Protein AF-A0A2W7N4R0-F1 (afdb_monomer)

Mean predicted aligned error: 13.84 Å

Solvent-accessible surface area (backbone atoms only — not comparable to full-atom values): 6920 Å² total; per-residue (Å²): 127,80,86,48,73,63,59,55,52,50,55,52,49,52,53,50,48,49,53,24,63,75,70,67,38,60,69,59,43,64,65,44,50,66,56,48,55,58,48,57,78,65,52,64,70,90,79,54,52,76,67,49,52,50,51,49,51,55,55,49,53,55,47,51,55,51,50,55,51,50,53,52,52,49,51,54,50,51,55,49,51,51,52,60,72,70,47,79,82,48,76,46,71,45,98,85,72,46,88,44,80,56,71,93,65,86,82,79,82,78,84,84,128

InterPro domains:
  IPR036679 FlgN-like superfamily [SSF140566] (7-67)

Secondary structure (DSSP, 8-state):
----HHHHHHHHHHHHHHHHHHHT-HHHHHHHHHHHHHHHTT--GGG--HHHHHHHHHHHHHHHHHHHHHHHHHHHHHHHHHHHHT---EEEEPTTS-EEEE-----------

Radius of gyration: 26.39 Å; Cα contacts (8 Å, |Δi|>4): 56; chains: 1; bounding box: 69×20×72 Å

Foldseek 3Di:
DWPDPLLVVLLVLLVQLVVCLVVVVVVSNVVSVVVNVVSVVVDDPVPDDPVSVVSVVVSVVVSVVSVVVSVVVVVVVVVVVVVVVQPDQPFDQDPVRDTDGDDPDPDPDDDDD

Organism: NCBI:txid568105

Nearest PDB structures (foldseek):
  3h3m-assembly1_A  TM=7.647E-01  e=1.331E+00  Bordetella bronchiseptica
  3a7m-assembly1_B  TM=7.415E-01  e=1.517E+00  Salmonella enterica subsp. enterica serovar Typhimurium

pLDDT: mean 72.8, std 12.72, range [41.0, 86.0]

Sequence (113 aa):
MPNDPILKRFLALLEAERAALRRGDLDMLNRLGPKKDSLAGKLDIEGLDRSDLAALDHATRRNQALLESAKTGLAAARDRIARIKAGAPMRTYSAQGAREDITTGRSTVQRRA

Structure (mmCIF, N/CA/C/O backbone):
data_AF-A0A2W7N4R0-F1
#
_entry.id   AF-A0A2W7N4R0-F1
#
loop_
_atom_site.group_PDB
_atom_site.id
_atom_site.type_symbol
_atom_site.label_atom_id
_atom_site.label_alt_id
_atom_site.label_comp_id
_atom_site.label_asym_id
_atom_site.label_entity_id
_atom_site.label_seq_id
_atom_site.pdbx_PDB_ins_code
_atom_site.Cartn_x
_atom_site.Cartn_y
_atom_site.Cartn_z
_atom_site.occupancy
_atom_site.B_iso_or_equiv
_atom_site.auth_seq_id
_atom_site.auth_comp_id
_atom_site.auth_asym_id
_atom_site.auth_atom_id
_atom_site.pdbx_PDB_model_num
ATO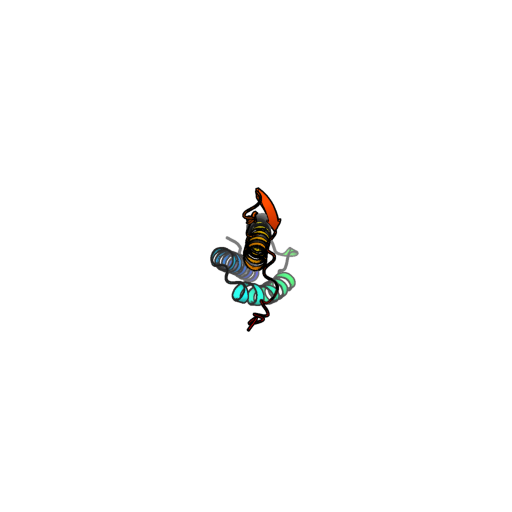M 1 N N . MET A 1 1 ? 16.107 8.982 -17.731 1.00 47.62 1 MET A N 1
ATOM 2 C CA . MET A 1 1 ? 14.687 8.616 -17.534 1.00 47.62 1 MET A CA 1
ATOM 3 C C . MET A 1 1 ? 14.575 7.139 -17.850 1.00 47.62 1 MET A C 1
ATOM 5 O O . MET A 1 1 ? 15.171 6.769 -18.855 1.00 47.62 1 MET A O 1
ATOM 9 N N . PRO A 1 2 ? 13.883 6.333 -17.026 1.00 50.94 2 PRO A N 1
ATOM 10 C CA . PRO A 1 2 ? 13.791 4.887 -17.223 1.00 50.94 2 PRO A CA 1
ATOM 11 C C . PRO A 1 2 ? 13.256 4.595 -18.625 1.00 50.94 2 PRO A C 1
ATOM 13 O O . PRO A 1 2 ? 12.162 5.052 -18.970 1.00 50.94 2 PRO A O 1
ATOM 16 N N . ASN A 1 3 ? 14.055 3.913 -19.446 1.00 61.53 3 ASN A N 1
ATOM 17 C CA . ASN A 1 3 ? 13.734 3.651 -20.853 1.00 61.53 3 ASN A CA 1
ATOM 18 C C . ASN A 1 3 ? 12.843 2.403 -21.017 1.00 61.53 3 ASN A C 1
ATOM 20 O O . ASN A 1 3 ? 12.331 2.143 -22.104 1.00 61.53 3 ASN A O 1
ATOM 24 N N . ASP A 1 4 ? 12.615 1.659 -19.928 1.00 73.31 4 ASP A N 1
ATOM 25 C CA . ASP A 1 4 ? 11.748 0.486 -19.907 1.00 73.31 4 ASP A CA 1
ATOM 26 C C . ASP A 1 4 ? 10.264 0.874 -19.663 1.00 73.31 4 ASP A C 1
ATOM 28 O O . ASP A 1 4 ? 9.902 1.399 -18.595 1.00 73.31 4 ASP A O 1
ATOM 32 N N . PRO A 1 5 ? 9.355 0.617 -20.630 1.00 79.25 5 PRO A N 1
ATOM 33 C CA . PRO A 1 5 ? 7.923 0.871 -20.476 1.00 79.25 5 PRO A CA 1
ATOM 34 C C . PRO A 1 5 ? 7.266 0.048 -19.355 1.00 79.25 5 PRO A C 1
ATOM 36 O O . PRO A 1 5 ? 6.231 0.470 -18.821 1.00 79.25 5 PRO A O 1
ATOM 39 N N . ILE A 1 6 ? 7.833 -1.103 -18.985 1.00 78.69 6 ILE A N 1
ATOM 40 C CA . ILE A 1 6 ? 7.345 -1.955 -17.894 1.00 78.69 6 ILE A CA 1
ATOM 41 C C . ILE A 1 6 ? 7.680 -1.308 -16.551 1.00 78.69 6 ILE A C 1
ATOM 43 O O . ILE A 1 6 ? 6.777 -1.120 -15.730 1.00 78.69 6 ILE A O 1
ATOM 47 N N . LEU A 1 7 ? 8.921 -0.851 -16.366 1.00 77.19 7 LEU A N 1
ATOM 48 C CA . LEU A 1 7 ? 9.328 -0.106 -15.174 1.00 77.19 7 LEU A CA 1
ATOM 49 C C . LEU A 1 7 ? 8.471 1.149 -14.961 1.00 77.19 7 LEU A C 1
ATOM 51 O O . LEU A 1 7 ? 7.982 1.399 -13.857 1.00 77.19 7 LEU A O 1
ATOM 55 N N . LYS A 1 8 ? 8.200 1.917 -16.023 1.00 82.00 8 LYS A N 1
ATOM 56 C CA . LYS A 1 8 ? 7.340 3.109 -15.930 1.00 82.00 8 LYS A CA 1
ATOM 57 C C . LYS A 1 8 ? 5.920 2.769 -15.462 1.00 82.00 8 LYS A C 1
ATOM 59 O O . LYS A 1 8 ? 5.343 3.500 -14.654 1.00 82.00 8 LYS A O 1
ATOM 64 N N . ARG A 1 9 ? 5.349 1.659 -15.944 1.00 81.38 9 ARG A N 1
ATOM 65 C CA . ARG A 1 9 ? 4.031 1.168 -15.501 1.00 81.38 9 ARG A CA 1
ATOM 66 C C . ARG A 1 9 ? 4.057 0.695 -14.052 1.00 81.38 9 ARG A C 1
ATOM 68 O O . ARG A 1 9 ? 3.101 0.958 -13.327 1.00 81.38 9 ARG A O 1
ATOM 75 N N . PHE A 1 10 ? 5.139 0.051 -13.625 1.00 80.88 10 PHE A N 1
ATOM 76 C CA . PHE A 1 10 ? 5.309 -0.382 -12.241 1.00 80.88 10 PHE A CA 1
ATOM 77 C C . PHE A 1 10 ? 5.381 0.813 -11.280 1.00 80.88 10 PHE A C 1
ATOM 79 O O . PHE A 1 10 ? 4.646 0.860 -10.297 1.00 80.88 10 PHE A O 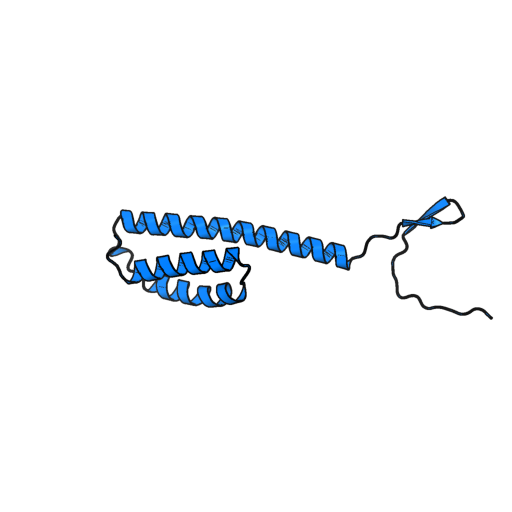1
ATOM 86 N N . LEU A 1 11 ? 6.171 1.839 -11.612 1.00 82.81 11 LEU A N 1
ATOM 87 C CA . LEU A 1 11 ? 6.257 3.075 -10.826 1.00 82.81 11 LEU A CA 1
ATOM 88 C C . LEU A 1 11 ? 4.908 3.808 -10.742 1.00 82.81 11 LEU A C 1
ATOM 90 O O . LEU A 1 11 ? 4.522 4.275 -9.671 1.00 82.81 11 LEU A O 1
ATOM 94 N N . ALA A 1 12 ? 4.151 3.864 -11.842 1.00 85.44 12 ALA A N 1
ATOM 95 C CA . ALA A 1 12 ? 2.808 4.446 -11.837 1.00 85.44 12 ALA A CA 1
ATOM 96 C C . ALA A 1 12 ? 1.836 3.665 -10.933 1.00 85.44 12 ALA A C 1
ATOM 98 O O . ALA A 1 12 ? 1.005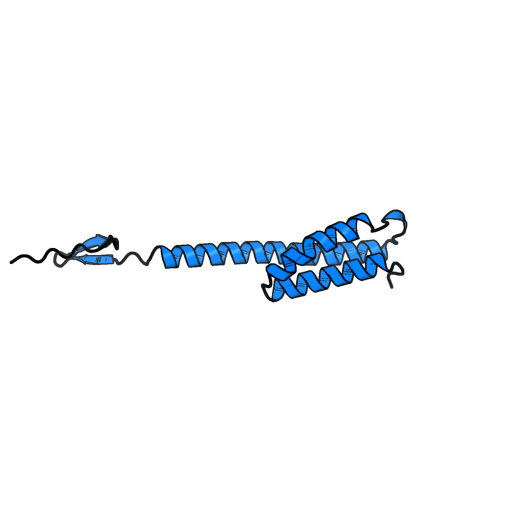 4.264 -10.249 1.00 85.44 12 ALA A O 1
ATOM 99 N N . LEU A 1 13 ? 1.958 2.334 -10.894 1.00 84.94 13 LEU A N 1
ATOM 100 C CA . LEU A 1 13 ? 1.164 1.487 -10.008 1.00 84.94 13 LEU A CA 1
ATOM 101 C C . LEU A 1 13 ? 1.498 1.745 -8.530 1.00 84.94 13 LEU A C 1
ATOM 103 O O . LEU A 1 13 ? 0.586 1.826 -7.708 1.00 84.94 13 LEU A O 1
ATOM 107 N N . LEU A 1 14 ? 2.779 1.938 -8.203 1.00 82.00 14 LEU A N 1
ATOM 108 C CA . LEU A 1 14 ? 3.217 2.288 -6.849 1.00 82.00 14 LEU A CA 1
ATOM 109 C C . LEU A 1 14 ? 2.674 3.655 -6.400 1.00 82.00 14 LEU A C 1
ATOM 111 O O . LEU A 1 14 ? 2.250 3.795 -5.253 1.00 82.00 14 LEU A O 1
ATOM 115 N N . GLU A 1 15 ? 2.613 4.653 -7.284 1.00 83.75 15 GLU A N 1
ATOM 116 C CA . GLU A 1 15 ? 1.991 5.942 -6.941 1.00 83.75 15 GLU A CA 1
ATOM 117 C C . GLU A 1 15 ? 0.460 5.839 -6.793 1.00 83.75 15 GLU A C 1
ATOM 119 O O . GLU A 1 15 ? -0.123 6.489 -5.921 1.00 83.75 15 GLU A O 1
ATOM 124 N N . ALA A 1 16 ? -0.207 4.975 -7.566 1.00 81.56 16 ALA A N 1
ATOM 125 C CA . ALA A 1 16 ? -1.634 4.699 -7.385 1.00 81.56 16 ALA A CA 1
ATOM 126 C C . ALA A 1 16 ? -1.928 4.013 -6.035 1.00 81.56 16 ALA A C 1
ATOM 128 O O . ALA A 1 16 ? -2.874 4.394 -5.343 1.00 81.56 16 ALA A O 1
ATOM 129 N N . GLU A 1 17 ? -1.089 3.055 -5.626 1.00 80.62 17 GLU A N 1
ATOM 130 C CA . GLU A 1 17 ? -1.150 2.395 -4.311 1.00 80.62 17 GLU A CA 1
ATOM 131 C C . GLU A 1 17 ? -1.002 3.418 -3.180 1.00 80.62 17 GLU A C 1
ATOM 133 O O . GLU A 1 17 ? -1.784 3.436 -2.227 1.00 80.62 17 GLU A O 1
ATOM 138 N N . ARG A 1 18 ? -0.062 4.355 -3.326 1.00 81.12 18 ARG A N 1
ATOM 139 C CA . ARG A 1 18 ? 0.137 5.439 -2.364 1.00 81.12 18 ARG A CA 1
ATOM 140 C C . ARG A 1 18 ? -1.079 6.357 -2.252 1.00 81.12 18 ARG A C 1
ATOM 142 O O . ARG A 1 18 ? -1.457 6.747 -1.144 1.00 81.12 18 ARG A O 1
ATOM 149 N N . ALA A 1 19 ? -1.685 6.729 -3.377 1.00 81.38 19 ALA A N 1
ATOM 150 C CA . ALA A 1 19 ? -2.884 7.559 -3.381 1.00 81.38 19 ALA A CA 1
ATOM 151 C C . ALA A 1 19 ? -4.063 6.854 -2.688 1.00 81.38 19 ALA A C 1
ATOM 153 O O . ALA A 1 19 ? -4.761 7.489 -1.895 1.00 81.38 19 ALA A O 1
ATOM 154 N N . ALA A 1 20 ? -4.240 5.552 -2.930 1.00 79.62 20 ALA A N 1
ATOM 155 C CA . ALA A 1 20 ? -5.269 4.739 -2.287 1.00 79.62 20 ALA A CA 1
ATOM 156 C C . ALA A 1 20 ? -5.038 4.605 -0.771 1.00 79.62 20 ALA A C 1
ATOM 158 O O . ALA A 1 20 ? -5.955 4.865 0.008 1.00 79.62 20 ALA A O 1
ATOM 159 N N . LEU A 1 21 ? -3.799 4.327 -0.336 1.00 78.19 21 LEU A N 1
ATOM 160 C CA . LEU A 1 21 ? -3.428 4.283 1.087 1.00 78.19 21 LEU A CA 1
ATOM 161 C C . LEU A 1 21 ? -3.728 5.603 1.803 1.00 78.19 21 LEU A C 1
ATOM 163 O O . LEU A 1 21 ? -4.293 5.598 2.893 1.00 78.19 21 LEU A O 1
ATOM 167 N N . ARG A 1 22 ? -3.403 6.747 1.185 1.00 80.19 22 ARG A N 1
ATOM 168 C CA . ARG A 1 22 ? -3.691 8.069 1.770 1.00 80.19 22 ARG A CA 1
ATOM 169 C C . ARG A 1 22 ? -5.184 8.377 1.872 1.00 80.19 22 ARG A C 1
ATOM 171 O O . ARG A 1 22 ? -5.568 9.154 2.740 1.00 80.19 22 ARG A O 1
ATOM 178 N N . ARG A 1 23 ? -6.005 7.821 0.980 1.00 81.25 23 ARG A N 1
ATOM 179 C CA . ARG A 1 23 ? -7.466 8.003 0.973 1.00 81.25 23 ARG A CA 1
ATOM 180 C C . ARG A 1 23 ? -8.203 6.976 1.834 1.00 81.25 23 ARG A C 1
ATOM 182 O O . ARG A 1 23 ? -9.393 7.148 2.064 1.00 81.25 23 ARG A O 1
ATOM 189 N N . GLY A 1 24 ? -7.515 5.932 2.303 1.00 78.06 24 GLY A N 1
ATOM 190 C CA . GLY A 1 24 ? -8.142 4.808 2.997 1.00 78.06 24 GLY A CA 1
ATOM 191 C C . GLY A 1 24 ? -8.975 3.910 2.075 1.00 78.06 24 GLY A C 1
ATOM 192 O O . GLY A 1 24 ? -9.858 3.205 2.555 1.00 78.06 24 GLY A O 1
ATOM 193 N N . ASP A 1 25 ? -8.717 3.931 0.764 1.00 82.12 25 ASP A N 1
ATOM 194 C CA . ASP A 1 25 ? -9.446 3.133 -0.228 1.00 82.12 25 ASP A CA 1
ATOM 195 C C . ASP A 1 25 ? -8.886 1.700 -0.283 1.00 82.12 25 ASP A C 1
ATOM 197 O O . ASP A 1 25 ? -8.010 1.361 -1.086 1.00 82.12 25 ASP A O 1
ATOM 201 N N . LEU A 1 26 ? -9.361 0.864 0.643 1.00 78.31 26 LEU A N 1
ATOM 202 C CA . LEU A 1 26 ? -8.923 -0.528 0.786 1.00 78.31 26 LEU A CA 1
ATOM 203 C C . LEU A 1 26 ? -9.358 -1.409 -0.396 1.00 78.31 26 LEU A C 1
ATOM 205 O O . LEU A 1 26 ? -8.643 -2.347 -0.755 1.00 78.31 26 LEU A O 1
ATOM 209 N N . ASP A 1 27 ? -10.482 -1.088 -1.037 1.00 78.88 27 ASP A N 1
ATOM 210 C CA . ASP A 1 27 ? -10.974 -1.817 -2.209 1.00 78.88 27 ASP A CA 1
ATOM 211 C C . ASP A 1 27 ? -10.057 -1.604 -3.412 1.00 78.88 27 ASP A C 1
ATOM 213 O O . ASP A 1 27 ? -9.711 -2.550 -4.130 1.00 78.88 27 ASP A O 1
ATOM 217 N N . MET A 1 28 ? -9.609 -0.364 -3.622 1.00 79.38 28 MET A N 1
ATOM 218 C CA . MET A 1 28 ? -8.619 -0.057 -4.644 1.00 79.38 28 MET A CA 1
ATOM 219 C C . MET A 1 28 ? -7.289 -0.759 -4.356 1.00 79.38 28 MET A C 1
ATOM 221 O O . MET A 1 28 ? -6.702 -1.317 -5.282 1.00 79.38 28 MET A O 1
ATOM 225 N N . LEU A 1 29 ? -6.847 -0.825 -3.095 1.00 78.00 29 LEU A N 1
ATOM 226 C CA . LEU A 1 29 ? -5.634 -1.567 -2.723 1.00 78.00 29 LEU A CA 1
ATOM 227 C C . LEU A 1 29 ? -5.735 -3.061 -3.043 1.00 78.00 29 LEU A C 1
ATOM 229 O O . LEU A 1 29 ? -4.805 -3.624 -3.621 1.00 78.00 29 LEU A O 1
ATOM 233 N N . ASN A 1 30 ? -6.883 -3.682 -2.767 1.00 80.75 30 ASN A N 1
ATOM 234 C CA . ASN A 1 30 ? -7.114 -5.090 -3.087 1.00 80.75 30 ASN A CA 1
ATOM 235 C C . ASN A 1 30 ? -7.039 -5.359 -4.605 1.00 80.75 30 ASN A C 1
ATOM 237 O O . ASN A 1 30 ? -6.497 -6.365 -5.055 1.00 80.75 30 ASN A O 1
ATOM 241 N N . ARG A 1 31 ? -7.510 -4.413 -5.428 1.00 83.75 31 ARG A N 1
ATOM 242 C CA . ARG A 1 31 ? -7.427 -4.497 -6.900 1.00 83.75 31 ARG A CA 1
ATOM 243 C C . ARG A 1 31 ? -6.025 -4.235 -7.457 1.00 83.75 31 ARG A C 1
ATOM 245 O O . ARG A 1 31 ? -5.743 -4.628 -8.591 1.00 83.75 31 ARG A O 1
ATOM 252 N N . LEU A 1 32 ? -5.174 -3.524 -6.717 1.00 82.19 32 LEU A N 1
ATOM 253 C CA . LEU A 1 32 ? -3.811 -3.184 -7.137 1.00 82.19 32 LEU A CA 1
ATOM 254 C C . LEU A 1 32 ? -2.814 -4.320 -6.873 1.00 82.19 32 LEU A C 1
ATOM 256 O O . LEU A 1 32 ? -1.878 -4.462 -7.657 1.00 82.19 32 LEU A O 1
ATOM 260 N N . GLY A 1 33 ? -3.043 -5.154 -5.853 1.00 78.75 33 GLY A N 1
ATOM 261 C CA . GLY A 1 33 ? -2.179 -6.296 -5.509 1.00 78.75 33 GLY A CA 1
ATOM 262 C C . GLY A 1 33 ? -1.888 -7.231 -6.694 1.00 78.75 33 GLY A C 1
ATOM 263 O O . GLY A 1 33 ? -0.744 -7.281 -7.144 1.00 78.75 33 GLY A O 1
ATOM 264 N N . PRO A 1 34 ? -2.911 -7.860 -7.310 1.00 82.50 34 PRO A N 1
ATOM 265 C CA . PRO A 1 34 ? -2.707 -8.787 -8.431 1.00 82.50 34 PRO A CA 1
ATOM 266 C C . PRO A 1 34 ? -2.031 -8.146 -9.653 1.00 82.50 34 PRO A C 1
ATOM 268 O O . PRO A 1 34 ? -1.301 -8.797 -10.400 1.00 82.50 34 PRO A O 1
ATOM 271 N N . LYS A 1 35 ? -2.261 -6.843 -9.874 1.00 79.19 35 LYS A N 1
ATOM 272 C CA . LYS A 1 35 ? -1.618 -6.090 -10.961 1.00 79.19 35 LYS A CA 1
ATOM 273 C C . LYS A 1 35 ? -0.129 -5.890 -10.693 1.00 79.19 35 LYS A C 1
ATOM 275 O O . LYS A 1 35 ? 0.655 -5.921 -11.640 1.00 79.19 35 LYS A O 1
ATOM 280 N N . LYS A 1 36 ? 0.251 -5.699 -9.426 1.00 78.81 36 LYS A N 1
ATOM 281 C CA . LYS A 1 36 ? 1.642 -5.535 -9.001 1.00 78.81 36 LYS A CA 1
ATOM 282 C C . LYS A 1 36 ? 2.404 -6.841 -9.161 1.00 78.81 36 LYS A C 1
ATOM 284 O O . LYS A 1 36 ? 3.467 -6.823 -9.767 1.00 78.81 36 LYS A O 1
ATOM 289 N N . ASP A 1 37 ? 1.805 -7.958 -8.759 1.00 79.19 37 ASP A N 1
ATOM 290 C CA . ASP A 1 37 ? 2.399 -9.290 -8.922 1.00 79.19 37 ASP A CA 1
ATOM 291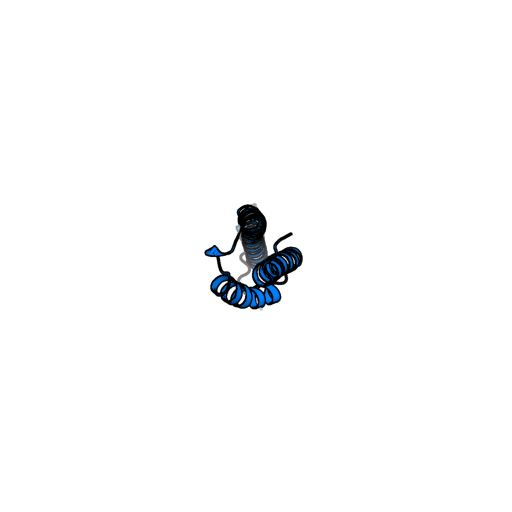 C C . ASP A 1 37 ? 2.592 -9.645 -10.404 1.00 79.19 37 ASP A C 1
ATOM 293 O O . ASP A 1 37 ? 3.661 -10.100 -10.811 1.00 79.19 37 ASP A O 1
ATOM 297 N N . SER A 1 38 ? 1.595 -9.349 -11.250 1.00 80.19 38 SER A N 1
ATOM 298 C CA . SER A 1 38 ? 1.696 -9.591 -12.696 1.00 80.19 38 SER A CA 1
ATOM 299 C C . SER A 1 38 ? 2.773 -8.742 -13.374 1.00 80.19 38 SER A C 1
ATOM 301 O O . SER A 1 38 ? 3.418 -9.212 -14.310 1.00 80.19 38 SER A O 1
ATOM 303 N N . LEU A 1 39 ? 2.955 -7.490 -12.945 1.00 77.56 39 LEU A N 1
ATOM 304 C CA . LEU A 1 39 ? 3.988 -6.611 -13.494 1.00 77.56 39 LEU A CA 1
ATOM 305 C C . LEU A 1 39 ? 5.377 -6.935 -12.935 1.00 77.56 39 LEU A C 1
ATOM 307 O O . LEU A 1 39 ? 6.336 -6.866 -13.691 1.00 77.56 39 LEU A O 1
ATOM 311 N N . ALA A 1 40 ? 5.483 -7.336 -11.666 1.00 77.06 40 ALA A N 1
ATOM 312 C CA . ALA A 1 40 ? 6.739 -7.775 -11.062 1.00 77.06 40 ALA A CA 1
ATOM 313 C C . ALA A 1 40 ? 7.287 -9.025 -11.764 1.00 77.06 40 ALA A C 1
ATOM 315 O O . ALA A 1 40 ? 8.466 -9.072 -12.085 1.00 77.06 40 ALA A O 1
ATOM 316 N N . GLY A 1 41 ? 6.423 -9.992 -12.093 1.00 76.56 41 GLY A N 1
ATOM 317 C CA . GLY A 1 41 ? 6.823 -11.184 -12.852 1.00 76.56 41 GLY A CA 1
ATOM 318 C C . GLY A 1 41 ? 7.190 -10.921 -14.319 1.00 76.56 41 GLY A C 1
ATOM 319 O O . GLY A 1 41 ? 7.723 -11.808 -14.975 1.00 76.56 41 GLY A O 1
ATOM 320 N N . LYS A 1 42 ? 6.894 -9.728 -14.847 1.00 77.50 42 LYS A N 1
ATOM 321 C CA . LYS A 1 42 ? 7.245 -9.299 -16.213 1.00 77.50 42 LYS A CA 1
ATOM 322 C C . LYS A 1 42 ? 8.411 -8.316 -16.242 1.00 77.50 42 LYS A C 1
ATOM 324 O O . LYS A 1 42 ? 8.802 -7.896 -17.326 1.00 77.50 42 LYS A O 1
ATOM 329 N N . LEU A 1 43 ? 8.897 -7.892 -15.077 1.00 77.19 43 LEU A N 1
ATOM 330 C CA . LEU A 1 43 ? 9.990 -6.944 -14.977 1.00 77.19 43 LEU A CA 1
ATOM 331 C C . LEU A 1 43 ? 11.291 -7.688 -15.277 1.00 77.19 43 LEU A C 1
ATOM 333 O O . LEU A 1 43 ? 11.678 -8.585 -14.529 1.00 77.19 43 LEU A O 1
ATOM 337 N N . ASP A 1 44 ? 11.940 -7.328 -16.378 1.00 76.69 44 ASP A N 1
ATOM 338 C CA . ASP A 1 44 ? 13.239 -7.881 -16.739 1.00 76.69 44 ASP A CA 1
ATOM 339 C C . ASP A 1 44 ? 14.331 -7.157 -15.950 1.00 76.69 44 ASP A C 1
ATOM 341 O O . ASP A 1 44 ? 14.735 -6.046 -16.285 1.00 76.69 44 ASP A O 1
ATOM 345 N N . ILE A 1 45 ? 14.770 -7.777 -14.855 1.00 73.25 45 ILE A N 1
ATOM 346 C CA . ILE A 1 45 ? 15.748 -7.190 -13.934 1.00 73.25 45 ILE A CA 1
ATOM 347 C C . ILE A 1 45 ? 17.134 -7.087 -14.591 1.00 73.25 45 ILE A C 1
ATOM 349 O O . ILE A 1 45 ? 17.910 -6.205 -14.230 1.00 73.25 45 ILE A O 1
ATOM 353 N N . GLU A 1 46 ? 17.440 -7.944 -15.570 1.00 73.00 46 GLU A N 1
ATOM 354 C CA . GLU A 1 46 ? 18.744 -7.970 -16.243 1.00 73.00 46 GLU A CA 1
ATOM 355 C C . GLU A 1 46 ? 18.929 -6.782 -17.200 1.00 73.00 46 GLU A C 1
ATOM 357 O O . GLU A 1 46 ? 20.058 -6.354 -17.443 1.00 73.00 46 GLU A O 1
ATOM 362 N N . GLY A 1 47 ? 17.828 -6.199 -17.686 1.00 76.38 47 GLY A N 1
ATOM 363 C CA . GLY A 1 47 ? 17.826 -5.003 -18.533 1.00 76.38 47 GLY A CA 1
ATOM 364 C C . GLY A 1 47 ? 17.848 -3.666 -17.780 1.00 76.38 47 GLY A C 1
ATOM 365 O O . GLY A 1 47 ? 17.919 -2.616 -18.422 1.00 76.38 47 GLY A O 1
ATOM 366 N N . LEU A 1 48 ? 17.772 -3.673 -16.443 1.00 80.31 48 LEU A N 1
ATOM 367 C CA . LEU A 1 48 ? 17.684 -2.454 -15.633 1.00 80.31 48 LEU A CA 1
ATOM 368 C C . LEU A 1 48 ? 19.061 -1.876 -15.308 1.00 80.31 48 LEU A C 1
ATOM 370 O O . LEU A 1 48 ? 19.958 -2.569 -14.825 1.00 80.31 48 LEU A O 1
ATOM 374 N N . ASP A 1 49 ? 19.208 -0.564 -15.488 1.00 83.62 49 ASP A N 1
ATOM 375 C CA . ASP A 1 49 ? 20.409 0.133 -15.049 1.00 83.62 49 ASP A CA 1
ATOM 376 C C . ASP A 1 49 ? 20.386 0.429 -13.533 1.00 83.62 49 ASP A C 1
ATOM 378 O O . ASP A 1 49 ? 19.392 0.262 -12.818 1.00 83.62 49 ASP A O 1
ATOM 382 N N . ARG A 1 50 ? 21.520 0.893 -12.998 1.00 83.75 50 ARG A N 1
ATOM 383 C CA . ARG A 1 50 ? 21.648 1.195 -11.563 1.00 83.75 50 ARG A CA 1
ATOM 384 C C . ARG A 1 50 ? 20.707 2.315 -11.101 1.00 83.75 50 ARG A C 1
ATOM 386 O O . ARG A 1 50 ? 20.330 2.344 -9.929 1.00 83.75 50 ARG A O 1
ATOM 393 N N . SER A 1 51 ? 20.357 3.247 -11.985 1.00 82.12 51 SER A N 1
ATOM 394 C CA . SER A 1 51 ? 19.459 4.362 -11.675 1.00 82.12 51 SER A CA 1
ATOM 395 C C . SER A 1 51 ? 18.002 3.902 -11.602 1.00 82.12 51 SER A C 1
ATOM 397 O O . SER A 1 51 ? 17.266 4.320 -10.705 1.00 82.12 51 SER A O 1
ATOM 399 N N . ASP A 1 52 ? 17.628 2.964 -12.463 1.00 80.06 52 ASP A N 1
ATOM 400 C CA . ASP A 1 52 ? 16.323 2.323 -12.513 1.00 80.06 52 ASP A CA 1
ATOM 401 C C . ASP A 1 52 ? 16.073 1.468 -11.266 1.00 80.06 52 ASP A C 1
ATOM 403 O O . ASP A 1 52 ? 15.027 1.589 -10.618 1.00 80.06 52 ASP A O 1
ATOM 407 N N . LEU A 1 53 ? 17.075 0.686 -10.850 1.00 82.94 53 LEU A N 1
ATOM 408 C CA . LEU A 1 53 ? 17.031 -0.075 -9.598 1.00 82.94 53 LEU A CA 1
ATOM 409 C C . LEU A 1 53 ? 16.918 0.841 -8.370 1.00 82.94 53 LEU A C 1
ATOM 411 O O . LEU A 1 53 ? 16.145 0.556 -7.454 1.00 82.94 53 LEU A O 1
ATOM 415 N N . ALA A 1 54 ? 17.638 1.967 -8.352 1.00 84.88 54 ALA A N 1
ATOM 416 C CA . ALA A 1 54 ? 17.548 2.940 -7.263 1.00 84.88 54 ALA A CA 1
ATOM 417 C C . ALA A 1 54 ? 16.161 3.606 -7.190 1.00 84.88 54 ALA A C 1
ATOM 419 O O . ALA A 1 54 ? 15.617 3.795 -6.099 1.00 84.88 54 ALA A O 1
ATOM 420 N N . ALA A 1 55 ? 15.561 3.934 -8.339 1.00 82.25 55 ALA A N 1
ATOM 421 C CA . ALA A 1 55 ? 14.210 4.487 -8.401 1.00 82.25 55 ALA A CA 1
ATOM 422 C C . ALA A 1 55 ? 13.163 3.486 -7.885 1.00 82.25 55 ALA A C 1
ATOM 424 O O . ALA A 1 55 ? 12.256 3.866 -7.137 1.00 82.25 55 ALA A O 1
ATOM 425 N N . LEU A 1 56 ? 13.318 2.210 -8.242 1.00 83.12 56 LEU A N 1
ATOM 426 C CA . LEU A 1 56 ? 12.451 1.125 -7.797 1.00 83.12 56 LEU A CA 1
ATOM 427 C C . LEU A 1 56 ? 12.554 0.872 -6.285 1.00 83.12 56 LEU A C 1
ATOM 429 O O . LEU A 1 56 ? 11.520 0.791 -5.615 1.00 83.12 56 LEU A O 1
ATOM 433 N N . ASP A 1 57 ? 13.770 0.789 -5.733 1.00 84.44 57 ASP A N 1
ATOM 434 C CA . ASP A 1 57 ? 13.992 0.612 -4.288 1.00 84.44 57 ASP A CA 1
ATOM 435 C C . ASP A 1 57 ? 13.394 1.782 -3.499 1.00 84.44 57 ASP A C 1
ATOM 437 O O . ASP A 1 57 ? 12.616 1.582 -2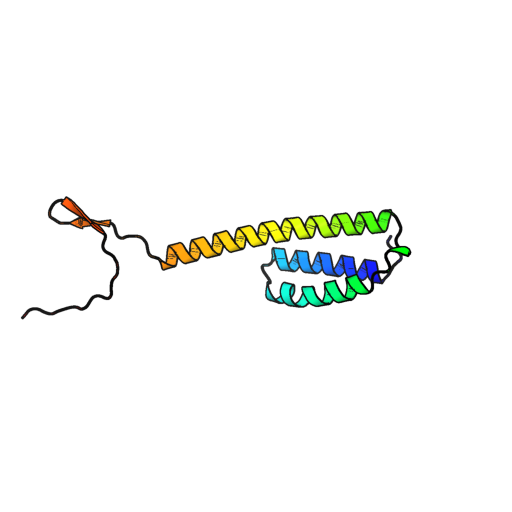.563 1.00 84.44 57 ASP A O 1
ATOM 441 N N . HIS A 1 58 ? 13.653 3.017 -3.937 1.00 86.00 58 HIS A N 1
ATOM 442 C CA . HIS A 1 58 ? 13.106 4.205 -3.290 1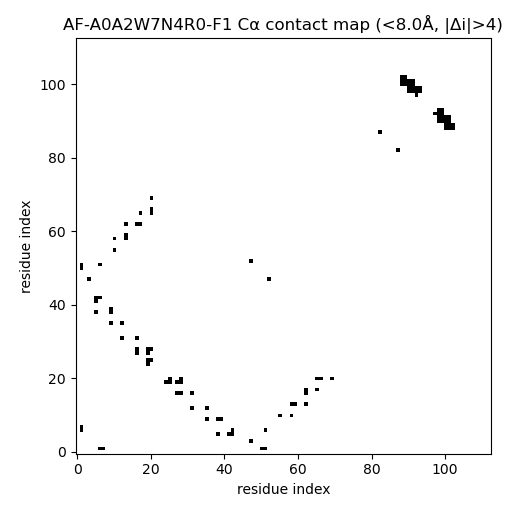.00 86.00 58 HIS A CA 1
ATOM 443 C C . HIS A 1 58 ? 11.568 4.230 -3.313 1.00 86.00 58 HIS A C 1
ATOM 445 O O . HIS A 1 58 ? 10.933 4.534 -2.297 1.00 86.00 58 HIS A O 1
ATOM 451 N N . ALA A 1 59 ? 10.945 3.893 -4.447 1.00 81.19 59 ALA A N 1
ATOM 452 C CA . ALA A 1 59 ? 9.488 3.832 -4.558 1.00 81.19 59 ALA A CA 1
ATOM 453 C C . ALA A 1 59 ? 8.891 2.727 -3.666 1.00 81.19 59 ALA A C 1
ATOM 455 O O . ALA A 1 59 ? 7.904 2.957 -2.963 1.00 81.19 59 ALA A O 1
ATOM 456 N N . THR A 1 60 ? 9.532 1.559 -3.627 1.00 82.81 60 THR A N 1
ATOM 457 C CA . THR A 1 60 ? 9.081 0.404 -2.840 1.00 82.81 60 THR A CA 1
ATOM 458 C C . THR A 1 60 ? 9.180 0.670 -1.339 1.00 82.81 60 THR A C 1
ATOM 460 O O . THR A 1 60 ? 8.196 0.493 -0.618 1.00 82.81 60 THR A O 1
ATOM 463 N N . ARG A 1 61 ? 10.323 1.181 -0.860 1.00 85.19 61 ARG A N 1
ATOM 464 C CA . ARG A 1 61 ? 10.543 1.500 0.562 1.00 85.19 61 ARG A CA 1
ATOM 465 C C . ARG A 1 61 ? 9.531 2.505 1.099 1.00 85.19 61 ARG A C 1
ATOM 467 O O . ARG A 1 61 ? 9.013 2.341 2.203 1.00 85.19 61 ARG A O 1
ATOM 474 N N . ARG A 1 62 ? 9.213 3.536 0.313 1.00 82.56 62 ARG A N 1
ATOM 475 C CA . ARG A 1 62 ? 8.221 4.553 0.697 1.00 82.56 62 ARG A CA 1
ATOM 476 C C . ARG A 1 62 ? 6.826 3.957 0.856 1.00 82.56 62 ARG A C 1
ATOM 478 O O . ARG A 1 62 ? 6.140 4.284 1.824 1.00 82.56 62 ARG A O 1
ATOM 485 N N . ASN A 1 63 ? 6.421 3.073 -0.053 1.00 79.94 63 ASN A N 1
ATOM 486 C CA . ASN A 1 63 ? 5.128 2.399 0.043 1.00 79.94 63 ASN A CA 1
ATOM 487 C C . ASN A 1 63 ? 5.081 1.423 1.219 1.00 79.94 63 ASN A C 1
ATOM 489 O O . ASN A 1 63 ? 4.083 1.395 1.935 1.00 79.94 63 ASN A O 1
ATOM 493 N N . GLN A 1 64 ? 6.163 0.683 1.470 1.00 83.06 64 GLN A N 1
ATOM 494 C CA . GLN A 1 64 ? 6.244 -0.226 2.611 1.00 83.06 64 GLN A CA 1
ATOM 495 C C . GLN A 1 64 ? 6.092 0.523 3.944 1.00 83.06 64 GLN A C 1
ATOM 497 O O . GLN A 1 64 ? 5.280 0.128 4.777 1.00 83.06 64 GLN A O 1
ATOM 502 N N . ALA A 1 65 ? 6.782 1.654 4.117 1.00 85.50 65 ALA A N 1
ATOM 503 C CA . ALA A 1 65 ? 6.649 2.485 5.317 1.00 85.50 65 ALA A CA 1
ATOM 504 C C . ALA A 1 65 ? 5.213 3.007 5.525 1.00 85.50 65 ALA A C 1
ATOM 506 O O . ALA A 1 65 ? 4.694 3.009 6.647 1.00 85.50 65 ALA A O 1
ATOM 507 N N . LEU A 1 66 ? 4.547 3.427 4.443 1.00 78.69 66 LEU A N 1
ATOM 508 C CA . LEU A 1 66 ? 3.159 3.888 4.495 1.00 78.69 66 LEU A CA 1
ATOM 509 C C . LEU A 1 66 ? 2.188 2.750 4.833 1.00 78.69 66 LEU A C 1
ATOM 511 O O . LEU A 1 66 ? 1.267 2.952 5.623 1.00 78.69 66 LEU A O 1
ATOM 515 N N . LEU A 1 67 ? 2.400 1.561 4.268 1.00 76.69 67 LEU A N 1
ATOM 516 C CA . LEU A 1 67 ? 1.570 0.389 4.528 1.00 76.69 67 LEU A CA 1
ATOM 517 C C . LEU A 1 67 ? 1.676 -0.060 5.991 1.00 76.69 67 LEU A C 1
ATOM 519 O O . LEU A 1 67 ? 0.652 -0.317 6.619 1.00 76.69 67 LEU A O 1
ATOM 523 N N . GLU A 1 68 ? 2.883 -0.101 6.559 1.00 83.69 68 GLU A N 1
ATOM 524 C CA . GLU A 1 68 ? 3.079 -0.444 7.975 1.00 83.69 68 GLU A CA 1
ATOM 525 C C . GLU A 1 68 ? 2.437 0.588 8.913 1.00 83.69 68 GLU A C 1
ATOM 527 O O . GLU A 1 68 ? 1.762 0.241 9.889 1.00 83.69 68 GLU A O 1
ATOM 532 N N . SER A 1 69 ? 2.542 1.871 8.563 1.00 78.62 69 SER A N 1
ATOM 533 C CA . SER A 1 69 ? 1.854 2.943 9.291 1.00 78.62 69 SER A CA 1
ATOM 534 C C . SER A 1 69 ? 0.327 2.796 9.215 1.00 78.62 69 SER A C 1
ATOM 536 O O . SER A 1 69 ? -0.364 2.929 10.226 1.00 78.62 69 SER A O 1
ATOM 538 N N . ALA A 1 70 ? -0.213 2.466 8.038 1.00 74.94 70 ALA A N 1
ATOM 539 C CA . ALA A 1 70 ? -1.645 2.250 7.836 1.00 74.94 70 ALA A CA 1
ATOM 540 C C . ALA A 1 70 ? -2.167 1.015 8.591 1.00 74.94 70 ALA A C 1
ATOM 542 O O . ALA A 1 70 ? -3.231 1.086 9.208 1.00 74.94 70 ALA A O 1
ATOM 543 N N . LYS A 1 71 ? -1.410 -0.093 8.615 1.00 81.69 71 LYS A N 1
ATOM 544 C CA . LYS A 1 71 ? -1.728 -1.285 9.425 1.00 81.69 71 LYS A CA 1
ATOM 545 C C . LYS A 1 71 ? -1.827 -0.938 10.908 1.00 81.69 71 LYS A C 1
ATOM 547 O O . LYS A 1 71 ? -2.787 -1.330 11.571 1.00 81.69 71 LYS A O 1
ATOM 552 N N . THR A 1 72 ? -0.869 -0.156 11.403 1.00 80.69 72 THR A N 1
ATOM 553 C CA . THR A 1 72 ? -0.837 0.296 12.800 1.00 80.69 72 THR A CA 1
ATOM 554 C C . THR A 1 72 ? -2.044 1.183 13.119 1.00 80.69 72 THR A C 1
ATOM 556 O O . THR A 1 72 ? -2.729 0.971 14.120 1.00 80.69 72 THR A O 1
ATOM 559 N N . GLY A 1 73 ? -2.373 2.130 12.233 1.00 77.62 73 GLY A N 1
ATOM 560 C CA . GLY A 1 73 ? -3.554 2.987 12.370 1.00 77.62 73 GLY A CA 1
ATOM 561 C C . GLY A 1 73 ? -4.874 2.209 12.354 1.00 77.62 73 GLY A C 1
ATOM 562 O O . GLY A 1 73 ? -5.765 2.482 13.159 1.00 77.62 73 GLY A O 1
ATOM 563 N N . LEU A 1 74 ? -4.993 1.196 11.490 1.00 76.81 74 LEU A N 1
ATOM 564 C CA . LEU A 1 74 ? -6.174 0.336 11.425 1.00 76.81 74 LEU A CA 1
ATOM 565 C C . LEU A 1 74 ? -6.348 -0.493 12.703 1.00 76.81 74 LEU A C 1
ATOM 567 O O . LEU A 1 74 ? -7.467 -0.605 13.204 1.00 76.81 74 LEU A O 1
ATOM 571 N N . ALA A 1 75 ? -5.263 -1.044 13.256 1.00 77.12 75 ALA A N 1
ATOM 572 C CA . ALA A 1 75 ? -5.303 -1.746 14.538 1.00 77.12 75 ALA A CA 1
ATOM 573 C C . ALA A 1 75 ? -5.792 -0.816 15.664 1.00 77.12 75 ALA A C 1
ATOM 575 O O . ALA A 1 75 ? -6.747 -1.148 16.365 1.00 77.12 75 ALA A O 1
ATOM 576 N N . ALA A 1 76 ? -5.246 0.401 15.749 1.00 78.81 76 ALA A N 1
ATOM 577 C CA . ALA A 1 76 ? -5.676 1.394 16.733 1.00 78.81 76 ALA A CA 1
ATOM 578 C C . ALA A 1 76 ? -7.161 1.784 16.581 1.00 78.81 76 ALA A C 1
ATOM 580 O O . ALA A 1 76 ? -7.881 1.925 17.576 1.00 78.81 76 ALA A O 1
ATOM 581 N N . ALA A 1 77 ? -7.648 1.924 15.343 1.00 75.12 77 ALA A N 1
ATOM 582 C CA . ALA A 1 77 ? -9.058 2.189 15.065 1.00 75.12 77 ALA A CA 1
ATOM 583 C C . ALA A 1 77 ? -9.957 1.018 15.497 1.00 75.12 77 ALA A C 1
ATOM 585 O O . ALA A 1 77 ? -10.998 1.235 16.123 1.00 75.12 77 ALA A O 1
ATOM 586 N N . ARG A 1 78 ? -9.540 -0.228 15.230 1.00 78.12 78 ARG A N 1
ATOM 587 C CA . ARG A 1 78 ? -10.245 -1.435 15.691 1.00 78.12 78 ARG A CA 1
ATOM 588 C C . ARG A 1 78 ? -10.330 -1.482 17.213 1.00 78.12 78 ARG A C 1
ATOM 590 O O . ARG A 1 78 ? -11.423 -1.684 17.740 1.00 78.12 78 ARG A O 1
ATOM 597 N N . ASP A 1 79 ? -9.231 -1.209 17.911 1.00 80.44 79 ASP A N 1
ATOM 598 C CA . ASP A 1 79 ? -9.195 -1.167 19.377 1.00 80.44 79 ASP A CA 1
ATOM 599 C C . ASP A 1 79 ? -10.092 -0.065 19.943 1.00 80.44 79 ASP A C 1
ATOM 601 O O . ASP A 1 79 ? -10.707 -0.214 21.003 1.00 80.44 79 ASP A O 1
ATOM 605 N N . ARG A 1 80 ? -10.189 1.071 19.247 1.00 78.75 80 ARG A N 1
ATOM 606 C CA . ARG A 1 80 ? -11.092 2.157 19.632 1.00 78.75 80 ARG A CA 1
ATOM 607 C C . ARG A 1 80 ? -12.554 1.746 19.485 1.00 78.75 80 ARG A C 1
ATOM 609 O O . ARG A 1 80 ? -13.331 1.973 20.409 1.00 78.75 80 ARG A O 1
ATOM 616 N N . ILE A 1 81 ? -12.922 1.122 18.367 1.00 80.62 81 ILE A N 1
ATOM 617 C CA . ILE A 1 81 ? -14.285 0.624 18.134 1.00 80.62 81 ILE A CA 1
ATOM 618 C C . ILE A 1 81 ? -14.636 -0.469 19.147 1.00 80.62 81 ILE A C 1
ATOM 620 O O . ILE A 1 81 ? -15.736 -0.452 19.692 1.00 80.62 81 ILE A O 1
ATOM 624 N N . ALA A 1 82 ? -13.710 -1.385 19.441 1.00 81.31 82 ALA A N 1
ATOM 625 C CA . ALA A 1 82 ? -13.907 -2.427 20.445 1.00 81.31 82 ALA A CA 1
ATOM 626 C C . ALA A 1 82 ? -14.187 -1.830 21.832 1.00 81.31 82 ALA A C 1
ATOM 628 O O . ALA A 1 82 ? -15.149 -2.230 22.482 1.00 81.31 82 ALA A O 1
ATOM 629 N N . ARG A 1 83 ? -13.420 -0.810 22.247 1.00 80.38 83 ARG A N 1
ATOM 630 C CA . ARG A 1 83 ? -13.650 -0.086 23.510 1.00 80.38 83 ARG A CA 1
ATOM 631 C C . ARG A 1 83 ? -14.995 0.635 23.556 1.00 80.38 83 ARG A C 1
ATOM 633 O O . ARG A 1 83 ? -15.650 0.614 24.587 1.00 80.38 83 ARG A O 1
ATOM 640 N N . ILE A 1 84 ? -15.423 1.246 22.451 1.00 79.44 84 ILE A N 1
ATOM 641 C CA . ILE A 1 84 ? -16.750 1.877 22.366 1.00 79.44 84 ILE A CA 1
ATOM 642 C C . ILE A 1 84 ? -17.854 0.815 22.480 1.00 79.44 84 ILE A C 1
ATOM 644 O O . ILE A 1 84 ? -18.805 1.004 23.234 1.00 79.44 84 ILE A O 1
ATOM 648 N N . LYS A 1 85 ? -17.715 -0.316 21.774 1.00 74.19 85 LYS A N 1
ATOM 649 C CA . LYS A 1 85 ? -18.676 -1.430 21.818 1.00 74.19 85 LYS A CA 1
ATOM 650 C C . LYS A 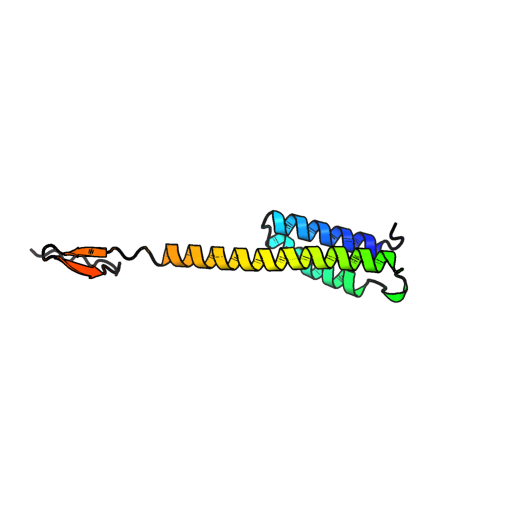1 85 ? -18.760 -2.104 23.186 1.00 74.19 85 LYS A C 1
ATOM 652 O O . LYS A 1 85 ? -19.841 -2.538 23.560 1.00 74.19 85 LYS A O 1
ATOM 657 N N . ALA A 1 86 ? -17.648 -2.192 23.914 1.00 78.19 86 ALA A N 1
ATOM 658 C CA . ALA A 1 86 ? -17.619 -2.742 25.267 1.00 78.19 86 ALA A CA 1
ATOM 659 C C . ALA A 1 86 ? -18.417 -1.892 26.276 1.00 78.19 86 ALA A C 1
ATOM 661 O O . ALA A 1 86 ? -18.756 -2.385 27.347 1.00 78.19 86 ALA A O 1
ATOM 662 N N . GLY A 1 87 ? -18.753 -0.645 25.922 1.00 67.00 87 GLY A N 1
ATOM 663 C CA . GLY A 1 87 ? -19.400 0.309 26.814 1.00 67.00 87 GLY A CA 1
ATOM 664 C C . GLY A 1 87 ? -18.424 0.878 27.846 1.00 67.00 87 GLY A C 1
ATOM 665 O O . GLY A 1 87 ? -17.405 0.276 28.184 1.00 67.00 87 GLY A O 1
ATOM 666 N N . ALA A 1 88 ? -18.716 2.076 28.351 1.00 62.72 88 ALA A N 1
ATOM 667 C CA . ALA A 1 88 ? -18.038 2.557 29.548 1.00 62.72 88 ALA A CA 1
ATOM 668 C C . ALA A 1 88 ? -18.574 1.760 30.752 1.00 62.72 88 ALA A C 1
ATOM 670 O O . ALA A 1 88 ? -19.797 1.654 30.874 1.00 62.72 88 ALA A O 1
ATOM 671 N N . PRO A 1 89 ? -17.727 1.222 31.651 1.00 57.19 89 PRO A N 1
ATOM 672 C CA . PRO A 1 89 ? -18.220 0.693 32.916 1.00 57.19 89 PRO A CA 1
ATOM 673 C C . PRO A 1 89 ? -18.883 1.844 33.677 1.00 57.19 89 PRO A C 1
ATOM 675 O O . PRO A 1 89 ? -18.225 2.815 34.063 1.00 57.19 89 PRO A O 1
ATOM 678 N N . MET A 1 90 ? -20.205 1.772 33.829 1.00 52.41 90 MET A N 1
ATOM 679 C CA . MET A 1 90 ? -20.966 2.768 34.569 1.00 52.41 90 MET A CA 1
ATOM 680 C C . MET A 1 90 ? -20.737 2.498 36.055 1.00 52.41 90 MET A C 1
ATOM 682 O O . MET A 1 90 ? -21.345 1.614 36.651 1.00 52.41 90 MET A O 1
ATOM 686 N N . ARG A 1 91 ? -19.786 3.234 36.631 1.00 51.69 91 ARG A N 1
ATOM 687 C CA . ARG A 1 91 ? -19.497 3.205 38.064 1.00 51.69 91 ARG A CA 1
ATOM 688 C C . ARG A 1 91 ? -20.477 4.119 38.773 1.00 51.69 91 ARG A C 1
ATOM 690 O O . ARG A 1 91 ? -20.283 5.333 38.808 1.00 51.69 91 ARG A O 1
ATOM 697 N N . THR A 1 92 ? -21.529 3.537 39.319 1.00 55.56 92 THR A N 1
ATOM 698 C CA . THR A 1 92 ? -22.464 4.238 40.198 1.00 55.56 92 THR A CA 1
ATOM 699 C C . THR A 1 92 ? -22.157 3.887 41.643 1.00 55.56 92 THR A C 1
ATOM 701 O O . THR A 1 92 ? -21.914 2.733 41.988 1.00 55.56 92 THR A O 1
ATOM 704 N N . TYR A 1 93 ? -22.145 4.906 42.494 1.00 49.69 93 TYR A N 1
ATOM 705 C CA . TYR A 1 93 ? -22.120 4.709 43.935 1.00 49.69 93 TYR A CA 1
ATOM 706 C C . TYR A 1 93 ? -23.526 4.298 44.375 1.00 49.69 93 TYR A C 1
ATOM 708 O O . TYR A 1 93 ? -24.496 4.966 44.011 1.00 49.69 93 TYR A O 1
ATOM 716 N N . SER A 1 94 ? -23.647 3.201 45.126 1.00 56.50 94 SER A N 1
ATOM 717 C CA . SER A 1 94 ? -24.921 2.843 45.749 1.00 56.50 94 SER A CA 1
ATOM 718 C C . SER A 1 94 ? -25.299 3.883 46.811 1.00 56.50 94 SER A C 1
ATOM 720 O O . SER A 1 94 ? -24.448 4.628 47.305 1.00 56.50 94 SER A O 1
ATOM 722 N N . ALA A 1 95 ? -26.572 3.926 47.211 1.00 56.78 95 ALA A N 1
ATOM 723 C CA . ALA A 1 95 ? -27.041 4.814 48.281 1.00 56.78 95 ALA A CA 1
ATOM 724 C C . ALA A 1 95 ? -26.331 4.563 49.633 1.00 56.78 95 ALA A C 1
ATOM 726 O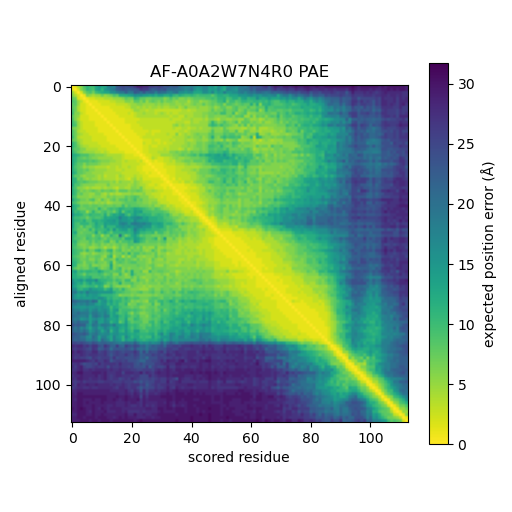 O . ALA A 1 95 ? -26.365 5.417 50.513 1.00 56.78 95 ALA A O 1
ATOM 727 N N . GLN A 1 96 ? -25.662 3.413 49.788 1.00 59.34 96 GLN A N 1
ATOM 728 C CA . GLN A 1 96 ? -24.857 3.040 50.953 1.00 59.34 96 GLN A CA 1
ATOM 729 C C . GLN A 1 96 ? -23.351 3.340 50.786 1.00 59.34 96 GLN A C 1
ATOM 731 O O . GLN A 1 96 ? -22.555 2.959 51.640 1.00 59.34 96 GLN A O 1
ATOM 736 N N . GLY A 1 97 ? -22.930 4.004 49.701 1.00 55.47 97 GLY A N 1
ATOM 737 C CA . GLY A 1 97 ? -21.527 4.369 49.461 1.00 55.47 97 GLY A CA 1
ATOM 738 C C . GLY A 1 97 ? -20.632 3.216 48.988 1.00 55.47 97 GLY A C 1
ATOM 739 O O . GLY A 1 97 ? -19.414 3.383 48.900 1.00 55.47 97 GLY A O 1
ATOM 740 N N . ALA A 1 98 ? -21.206 2.057 48.654 1.00 53.75 98 ALA A N 1
ATOM 741 C CA . ALA A 1 98 ? -20.462 0.930 48.100 1.00 53.75 98 ALA A CA 1
ATOM 742 C C . ALA A 1 98 ? -20.270 1.092 46.581 1.00 53.75 98 ALA A C 1
ATOM 744 O O . ALA A 1 98 ? -21.140 1.610 45.875 1.00 53.75 98 ALA A O 1
ATOM 745 N N . ARG A 1 99 ? -19.108 0.659 46.073 1.00 51.56 99 ARG A N 1
ATOM 746 C CA . ARG A 1 99 ? -18.819 0.608 44.632 1.00 51.56 99 ARG A CA 1
ATOM 747 C C . ARG A 1 99 ? -19.567 -0.571 44.017 1.00 51.56 99 ARG A C 1
ATOM 749 O O . ARG A 1 99 ? -19.224 -1.709 44.320 1.00 51.56 99 ARG A O 1
ATOM 756 N N . GLU A 1 100 ? -20.517 -0.303 43.128 1.00 52.62 100 GLU A N 1
ATOM 757 C CA . GLU A 1 100 ? -21.139 -1.334 42.296 1.00 52.62 100 GLU A CA 1
ATOM 758 C C . GLU A 1 100 ? -20.817 -1.080 40.819 1.00 52.62 100 GLU A C 1
ATOM 760 O O . GLU A 1 100 ? -21.045 0.011 40.289 1.00 52.62 100 GLU A O 1
ATOM 765 N N . ASP A 1 101 ? -20.261 -2.093 40.151 1.00 50.22 101 ASP A N 1
ATOM 766 C CA . ASP A 1 101 ? -20.086 -2.086 38.700 1.00 50.22 101 ASP A CA 1
ATOM 767 C C . ASP A 1 101 ? -21.406 -2.536 38.054 1.00 50.22 101 ASP A C 1
ATOM 769 O O . ASP A 1 101 ? -21.743 -3.723 38.051 1.00 50.22 101 ASP A O 1
ATOM 773 N N . ILE A 1 102 ? -22.170 -1.594 37.490 1.00 57.03 102 ILE A N 1
ATOM 774 C CA . ILE A 1 102 ? -23.362 -1.937 36.709 1.00 57.03 102 ILE A CA 1
ATOM 775 C C . ILE A 1 102 ? -22.901 -2.400 35.328 1.00 57.03 102 ILE A C 1
ATOM 777 O O . ILE A 1 102 ? -22.611 -1.603 34.433 1.00 57.03 102 ILE A O 1
ATOM 781 N N . THR A 1 103 ? -22.833 -3.717 35.145 1.00 50.28 103 THR A N 1
ATOM 782 C CA . THR A 1 103 ? -22.744 -4.307 33.807 1.00 50.28 103 THR A CA 1
ATOM 783 C C . THR A 1 103 ? -24.124 -4.222 33.156 1.00 50.28 103 THR A C 1
ATOM 785 O O . THR A 1 103 ? -25.134 -4.560 33.774 1.00 50.28 103 THR A O 1
ATOM 788 N N . THR A 1 104 ? -24.206 -3.742 31.916 1.00 50.44 104 THR A N 1
ATOM 789 C CA . THR A 1 104 ? -25.462 -3.647 31.158 1.00 50.44 104 THR A CA 1
ATOM 790 C C . THR A 1 104 ? -25.903 -5.031 30.661 1.00 50.44 104 THR A C 1
ATOM 792 O O . THR A 1 104 ? -25.963 -5.315 29.468 1.00 50.44 104 THR A O 1
ATOM 795 N N . GLY A 1 105 ? -26.211 -5.929 31.597 1.00 53.00 105 GLY A N 1
ATOM 796 C CA . GLY A 1 105 ? -26.945 -7.161 31.338 1.00 53.00 105 GLY A CA 1
ATOM 797 C C . GLY A 1 105 ? -28.426 -6.842 31.144 1.00 53.00 105 GLY A C 1
ATOM 798 O O . GLY A 1 105 ? -29.033 -6.180 31.979 1.00 53.00 105 GLY A O 1
ATOM 799 N N . ARG A 1 106 ? -28.982 -7.285 30.011 1.00 48.75 106 ARG A N 1
ATOM 800 C CA . ARG A 1 106 ? -30.388 -7.185 29.574 1.00 48.75 106 ARG A CA 1
ATOM 801 C C . ARG A 1 106 ? -31.371 -7.060 30.762 1.00 48.75 106 ARG A C 1
ATOM 803 O O . ARG A 1 106 ? -31.582 -8.025 31.490 1.00 48.75 106 ARG A O 1
ATOM 810 N N . SER A 1 107 ? -31.970 -5.883 30.955 1.00 48.53 107 SER A N 1
ATOM 811 C CA . SER A 1 107 ? -32.861 -5.607 32.087 1.00 48.53 107 SER A CA 1
ATOM 812 C C . SER A 1 107 ? -34.204 -6.328 31.930 1.00 48.53 107 SER A C 1
ATOM 814 O O . SER A 1 107 ? -35.105 -5.880 31.223 1.00 48.53 107 SER A O 1
ATOM 816 N N . THR A 1 108 ? -34.373 -7.461 32.612 1.00 48.56 108 THR A N 1
ATOM 817 C CA . THR A 1 108 ? -35.703 -8.031 32.856 1.00 48.56 108 THR A CA 1
ATOM 818 C C . THR A 1 108 ? -36.383 -7.215 33.947 1.00 48.56 108 THR A C 1
ATOM 820 O O . THR A 1 108 ? -36.136 -7.410 35.135 1.00 48.56 108 THR A O 1
ATOM 823 N N . VAL A 1 109 ? -37.225 -6.269 33.536 1.00 50.56 109 VAL A N 1
ATOM 824 C CA . VAL A 1 109 ? -38.087 -5.501 34.439 1.00 50.56 109 VAL A CA 1
ATOM 825 C C . VAL A 1 109 ? -39.133 -6.450 35.028 1.00 50.56 109 VAL A C 1
ATOM 827 O O . VAL A 1 109 ? -40.098 -6.806 34.357 1.00 50.56 109 VAL A O 1
ATOM 830 N N . GLN A 1 110 ? -38.957 -6.870 36.281 1.00 53.94 110 GLN A N 1
ATOM 831 C CA . GLN A 1 110 ? -40.031 -7.498 37.049 1.00 53.94 110 GLN A CA 1
ATOM 832 C C . GLN A 1 110 ? -40.811 -6.415 37.795 1.00 53.94 110 GLN A C 1
ATOM 834 O O . GLN A 1 110 ? -40.306 -5.772 38.713 1.00 53.94 110 GLN A O 1
ATOM 839 N N . ARG A 1 111 ? -42.062 -6.212 37.374 1.00 41.00 111 ARG A N 1
ATOM 840 C CA . ARG A 1 111 ? -43.048 -5.384 38.070 1.00 41.00 111 ARG A CA 1
ATOM 841 C C . ARG A 1 111 ? -43.494 -6.144 39.323 1.00 41.00 111 ARG A C 1
ATOM 843 O O . ARG A 1 111 ? -44.133 -7.183 39.194 1.00 41.00 111 ARG A O 1
ATOM 850 N N . ARG A 1 112 ? -43.150 -5.650 40.514 1.00 43.38 112 ARG A N 1
ATOM 851 C CA . ARG A 1 112 ? -43.767 -6.111 41.766 1.00 43.38 112 ARG A CA 1
ATOM 852 C C . ARG A 1 112 ? -45.077 -5.349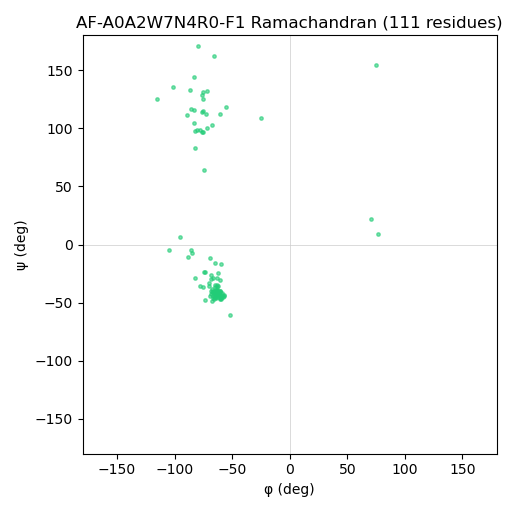 41.960 1.00 43.38 112 ARG A C 1
ATOM 854 O O . ARG A 1 112 ? -45.052 -4.122 42.026 1.00 43.38 112 ARG A O 1
ATOM 861 N N . ALA A 1 113 ? -46.181 -6.091 41.939 1.00 41.38 113 ALA A N 1
ATOM 862 C CA . ALA A 1 113 ? -47.484 -5.686 42.458 1.00 41.38 113 ALA A CA 1
ATOM 863 C C . ALA A 1 113 ? -47.623 -6.238 43.880 1.00 41.38 113 ALA A C 1
ATOM 865 O O . ALA A 1 113 ? -46.998 -7.296 44.139 1.00 41.38 113 ALA A O 1
#